Protein AF-A0A7J6TDL2-F1 (afdb_monomer_lite)

Organism: Perkinsus olseni (NCBI:txid32597)

Foldseek 3Di:
DDPDPDPPDDPPDPPPVVPPCPDPPDDDDDAAPAEAEAEACDCLVQPACHNPRVPPDCVVPVPNVVCSVVVVVVVVVVVVVCVPPVRVHHYHYDHDDPPDPPPPVD

Radius of gyration: 19.13 Å; chains: 1; bounding box: 48×37×48 Å

Secondary structure (DSSP, 8-state):
----------TT---GGG---SSS-PPP-STTS-EEEE----HHHHSTTSGGGSS--GGGSHHHHHHHHHHHHHHHHHHHHHHSTTS--EEEE-------TT-TT-

pLDDT: mean 72.39, std 19.36, range [28.7, 92.81]

Structure (mmCIF, N/CA/C/O backbone):
data_AF-A0A7J6TDL2-F1
#
_entry.id   AF-A0A7J6TDL2-F1
#
loop_
_atom_site.group_PDB
_atom_site.id
_atom_site.type_symbol
_atom_site.label_atom_id
_atom_site.label_alt_id
_atom_site.label_comp_id
_atom_site.label_asym_id
_atom_site.label_entity_id
_atom_site.label_seq_id
_atom_site.pdbx_PDB_ins_code
_atom_site.Cartn_x
_atom_site.Cartn_y
_atom_site.Cartn_z
_atom_site.occupancy
_atom_site.B_iso_or_equiv
_atom_site.auth_seq_id
_atom_site.auth_comp_id
_atom_site.auth_asym_id
_atom_site.auth_atom_id
_atom_site.pdbx_PDB_model_num
ATOM 1 N N . MET A 1 1 ? -8.581 15.037 26.878 1.00 35.41 1 MET A N 1
ATOM 2 C CA . MET A 1 1 ? -8.785 15.551 25.510 1.00 35.41 1 MET A CA 1
ATOM 3 C C . MET A 1 1 ? -9.769 14.604 24.836 1.00 35.41 1 MET A C 1
ATOM 5 O O . MET A 1 1 ? -9.424 13.460 24.572 1.00 35.41 1 MET A O 1
ATOM 9 N N . THR A 1 2 ? -11.033 15.007 24.772 1.00 30.05 2 THR A N 1
ATOM 10 C CA . THR A 1 2 ? -12.195 14.171 24.432 1.00 30.05 2 THR A CA 1
ATOM 11 C C . THR A 1 2 ? -12.430 14.235 22.925 1.00 30.05 2 THR A C 1
ATOM 13 O O . THR A 1 2 ? -12.695 15.310 22.397 1.00 30.05 2 THR A O 1
ATOM 16 N N . ALA A 1 3 ? -12.316 13.107 22.221 1.00 32.69 3 ALA A N 1
ATOM 17 C CA . ALA A 1 3 ? -12.727 13.036 20.823 1.00 32.69 3 ALA A CA 1
ATOM 18 C C . ALA A 1 3 ? -14.261 12.991 20.776 1.00 32.69 3 ALA A C 1
ATOM 20 O O . ALA A 1 3 ? -14.874 11.987 21.140 1.00 32.69 3 ALA A O 1
ATOM 21 N N . HIS A 1 4 ? -14.878 14.100 20.373 1.00 28.70 4 HIS A N 1
ATOM 22 C CA . HIS A 1 4 ? -16.303 14.159 20.074 1.00 28.70 4 HIS A CA 1
ATOM 23 C C . HIS A 1 4 ? -16.567 13.407 18.766 1.00 28.70 4 HIS A C 1
ATOM 25 O O . HIS A 1 4 ? -16.404 13.943 17.676 1.00 28.70 4 HIS A O 1
ATOM 31 N N . CYS A 1 5 ? -16.962 12.141 18.882 1.00 37.69 5 CYS A N 1
ATOM 32 C CA . CYS A 1 5 ? -17.585 11.403 17.793 1.00 37.69 5 CYS A CA 1
ATOM 33 C C . CYS A 1 5 ? -19.080 11.744 17.812 1.00 37.69 5 CYS A C 1
ATOM 35 O O . CYS A 1 5 ? -19.844 11.163 18.579 1.00 37.69 5 CYS A O 1
ATOM 37 N N . SER A 1 6 ? -19.494 12.732 17.021 1.00 36.38 6 SER A N 1
ATOM 38 C CA . SER A 1 6 ? -20.911 13.006 16.775 1.00 36.38 6 SER A CA 1
ATOM 39 C C . SER A 1 6 ? -21.233 12.726 15.313 1.00 36.38 6 SER A C 1
ATOM 41 O O . SER A 1 6 ? -21.429 13.643 14.519 1.00 36.38 6 SER A O 1
ATOM 43 N N . ALA A 1 7 ? -21.299 11.445 14.953 1.00 41.75 7 ALA A N 1
ATOM 44 C CA . ALA A 1 7 ? -22.137 11.050 13.832 1.00 41.75 7 ALA A CA 1
ATOM 45 C C . ALA A 1 7 ? -23.589 11.181 14.313 1.00 41.75 7 ALA A C 1
ATOM 47 O O . ALA A 1 7 ? -24.058 10.372 15.114 1.00 41.75 7 ALA A O 1
ATOM 48 N N . GLN A 1 8 ? -24.283 12.244 13.902 1.00 37.44 8 GLN A N 1
ATOM 49 C CA . GLN A 1 8 ? -25.727 12.321 14.101 1.00 37.44 8 GLN A CA 1
ATOM 50 C C . GLN A 1 8 ? -26.372 11.233 13.239 1.00 37.44 8 GLN A C 1
ATOM 52 O O . GLN A 1 8 ? -26.420 11.335 12.017 1.00 37.44 8 GLN A O 1
ATOM 57 N N . VAL A 1 9 ? -26.834 10.164 13.885 1.00 46.44 9 VAL A N 1
ATOM 58 C CA . VAL A 1 9 ? -27.649 9.135 13.241 1.00 46.44 9 VAL A CA 1
ATOM 59 C C . VAL A 1 9 ? -29.029 9.738 13.000 1.00 46.44 9 VAL A C 1
ATOM 61 O O . VAL A 1 9 ? -29.775 9.972 13.949 1.00 46.44 9 VAL A O 1
ATOM 64 N N . VAL A 1 10 ? -29.366 10.004 11.738 1.00 48.94 10 VAL A N 1
ATOM 65 C CA . VAL A 1 10 ? -30.740 10.337 11.341 1.00 48.94 10 VAL A CA 1
ATOM 66 C C . VAL A 1 10 ? -31.527 9.021 11.265 1.00 48.94 10 VAL A C 1
ATOM 68 O O . VAL A 1 10 ? -31.183 8.167 10.443 1.00 48.94 10 VAL A O 1
ATOM 71 N N . PRO A 1 11 ? -32.553 8.796 12.108 1.00 39.16 11 PRO A N 1
ATOM 72 C CA . PRO A 1 11 ? -33.298 7.541 12.096 1.00 39.16 11 PRO A CA 1
ATOM 73 C C . PRO A 1 11 ? -34.089 7.403 10.790 1.00 39.16 11 PRO A C 1
ATOM 75 O O . PRO A 1 11 ? -34.867 8.288 10.443 1.00 39.16 11 PRO A O 1
ATOM 78 N N . GLY A 1 12 ? -33.913 6.282 10.085 1.00 48.31 12 GLY A N 1
ATOM 79 C CA . GLY A 1 12 ? -34.763 5.898 8.951 1.00 48.31 12 GLY A CA 1
ATOM 80 C C . GLY A 1 12 ? -34.227 6.198 7.549 1.00 48.31 12 GLY A C 1
ATOM 81 O O . GLY A 1 12 ? -34.958 5.976 6.589 1.00 48.31 12 GLY A O 1
ATOM 82 N N . ARG A 1 13 ? -32.975 6.650 7.392 1.00 41.12 13 ARG A N 1
ATOM 83 C CA . ARG A 1 13 ? -32.392 6.899 6.065 1.00 41.12 13 ARG A CA 1
ATOM 84 C C . ARG A 1 13 ? -31.232 5.947 5.776 1.00 41.12 13 ARG A C 1
ATOM 86 O O . ARG A 1 13 ? -30.107 6.174 6.208 1.00 41.12 13 ARG A O 1
ATOM 93 N N . ALA A 1 14 ? -31.517 4.882 5.033 1.00 45.06 14 ALA A N 1
ATOM 94 C CA . ALA A 1 14 ? -30.503 4.063 4.375 1.00 45.06 14 ALA A CA 1
ATOM 95 C C . ALA A 1 14 ? -30.042 4.747 3.072 1.00 45.06 14 ALA A C 1
ATOM 97 O O . ALA A 1 14 ? -30.156 4.161 2.007 1.00 45.06 14 ALA A O 1
ATOM 98 N N . ASP A 1 15 ? -29.565 5.993 3.148 1.00 42.53 15 ASP A N 1
ATOM 99 C CA . ASP A 1 15 ? -28.896 6.653 2.015 1.00 42.53 15 ASP A CA 1
ATOM 100 C C . ASP A 1 15 ? -27.395 6.674 2.294 1.00 42.53 15 ASP A C 1
ATOM 102 O O . ASP A 1 15 ? -26.838 7.668 2.763 1.00 42.53 15 ASP A O 1
ATOM 106 N N . TRP A 1 16 ? -26.730 5.555 2.008 1.00 48.97 16 TRP A N 1
ATOM 107 C CA . TRP A 1 16 ? -25.268 5.538 1.886 1.00 48.97 16 TRP A CA 1
ATOM 108 C C . TRP A 1 16 ? -24.791 6.398 0.701 1.00 48.97 16 TRP A C 1
ATOM 110 O O . TRP A 1 16 ? -23.653 6.860 0.697 1.00 48.97 16 TRP A O 1
ATOM 120 N N . ASP A 1 17 ? -25.691 6.704 -0.238 1.00 41.56 17 ASP A N 1
ATOM 121 C CA . ASP A 1 17 ? -25.429 7.486 -1.450 1.00 41.56 17 ASP A CA 1
ATOM 122 C C . ASP A 1 17 ? -25.291 9.003 -1.205 1.00 41.56 17 ASP A C 1
ATOM 124 O O . ASP A 1 17 ? -24.854 9.735 -2.088 1.00 41.56 17 ASP A O 1
ATOM 128 N N . ALA A 1 18 ? -25.612 9.502 -0.002 1.00 44.53 18 ALA A N 1
ATOM 129 C CA . ALA A 1 18 ? -25.476 10.924 0.347 1.00 44.53 18 ALA A CA 1
ATOM 130 C C . ALA A 1 18 ? -24.109 11.294 0.962 1.00 44.53 18 ALA A C 1
ATOM 132 O O . ALA A 1 18 ? -23.865 12.461 1.270 1.00 44.53 18 ALA A O 1
ATOM 133 N N . LEU A 1 19 ? -23.217 10.318 1.148 1.00 47.50 19 LEU A N 1
ATOM 134 C CA . LEU A 1 19 ? -21.872 10.508 1.690 1.00 47.50 19 LEU A CA 1
ATOM 135 C C . LEU A 1 19 ? -20.815 10.284 0.608 1.00 47.50 19 LEU A C 1
ATOM 137 O O . LEU A 1 19 ? -19.854 9.560 0.837 1.00 47.50 19 LEU A O 1
ATOM 141 N N . THR A 1 20 ? -20.948 10.895 -0.572 1.00 48.53 20 THR A N 1
ATOM 142 C CA . THR A 1 20 ? -19.756 11.129 -1.401 1.00 48.53 20 THR A CA 1
ATOM 143 C C . THR A 1 20 ? -18.809 12.004 -0.588 1.00 48.53 20 THR A C 1
ATOM 145 O O . THR A 1 20 ? -19.170 13.150 -0.306 1.00 48.53 20 THR A O 1
ATOM 148 N N . PRO A 1 21 ? -17.619 11.525 -0.186 1.00 50.97 21 PRO A N 1
ATOM 149 C CA . PRO A 1 21 ? -16.664 12.368 0.506 1.00 50.97 21 PRO A CA 1
ATOM 150 C C . PRO A 1 21 ? -16.142 13.419 -0.472 1.00 50.97 21 PRO A C 1
ATOM 152 O O . PRO A 1 21 ? -15.192 13.175 -1.209 1.00 50.97 21 PRO A O 1
ATOM 155 N N . SER A 1 22 ? -16.765 14.595 -0.516 1.00 55.00 22 SER A N 1
ATOM 156 C CA . SER A 1 22 ? -16.176 15.758 -1.186 1.00 55.00 22 SER A CA 1
ATOM 157 C C . SER A 1 22 ? -14.915 16.233 -0.460 1.00 55.00 22 SER A C 1
ATOM 159 O O . SER A 1 22 ? -14.072 16.894 -1.058 1.00 55.00 22 SER A O 1
ATOM 161 N N . ASP A 1 23 ? -14.765 15.846 0.812 1.00 57.81 23 ASP A N 1
ATOM 162 C CA . ASP A 1 23 ? -13.710 16.293 1.707 1.00 57.81 23 ASP A CA 1
ATOM 163 C C . ASP A 1 23 ? -12.917 15.118 2.283 1.00 57.81 23 ASP A C 1
ATOM 165 O O . ASP A 1 23 ? -13.463 14.103 2.713 1.00 57.81 23 ASP A O 1
ATOM 169 N N . ARG A 1 24 ? -11.592 15.286 2.364 1.00 63.50 24 ARG A N 1
ATOM 170 C CA . ARG A 1 24 ? -10.657 14.297 2.940 1.00 63.50 24 ARG A CA 1
ATOM 171 C C . ARG A 1 24 ? -10.848 14.065 4.448 1.00 63.50 24 ARG A C 1
ATOM 173 O O . ARG A 1 24 ? -10.194 13.194 5.012 1.00 63.50 24 ARG A O 1
ATOM 180 N N . ASN A 1 25 ? -11.728 14.827 5.094 1.00 68.69 25 ASN A N 1
ATOM 181 C CA . ASN A 1 25 ? -11.968 14.811 6.536 1.00 68.69 25 ASN A CA 1
ATOM 182 C C . ASN A 1 25 ? -13.255 14.051 6.883 1.00 68.69 25 ASN A C 1
ATOM 184 O O . ASN A 1 25 ? -14.151 14.595 7.528 1.00 68.69 25 ASN A O 1
ATOM 188 N N . VAL A 1 26 ? -13.356 12.791 6.455 1.00 72.38 26 VAL A N 1
ATOM 189 C CA . VAL A 1 26 ? -14.473 11.927 6.856 1.00 72.38 26 VAL A CA 1
ATOM 190 C C . VAL A 1 26 ? -14.161 11.310 8.215 1.00 72.38 26 VAL A C 1
ATOM 192 O O . VAL A 1 26 ? -13.141 10.627 8.349 1.00 72.38 26 VAL A O 1
ATOM 195 N N . PRO A 1 27 ? -15.014 11.509 9.233 1.00 73.00 27 PRO A N 1
ATOM 196 C CA . PRO A 1 27 ? -14.849 10.807 10.490 1.00 73.00 27 PRO A CA 1
ATOM 197 C C . PRO A 1 27 ? -15.032 9.306 10.255 1.00 73.00 27 PRO A C 1
ATOM 199 O O . PRO A 1 27 ? -16.069 8.859 9.765 1.00 73.00 27 PRO A O 1
ATOM 202 N N . LEU A 1 28 ? -14.022 8.521 10.628 1.00 70.31 28 LEU A N 1
ATOM 203 C CA . LEU A 1 28 ? -14.170 7.074 10.722 1.00 70.31 28 LEU A CA 1
ATOM 204 C C . LEU A 1 28 ? -15.239 6.780 11.785 1.00 70.31 28 LEU A C 1
ATOM 206 O O . LEU A 1 28 ? -15.298 7.453 12.818 1.00 70.31 28 LEU A O 1
ATOM 210 N N . GLY A 1 29 ? -16.122 5.822 11.501 1.00 67.12 29 GLY A N 1
ATOM 211 C CA . GLY A 1 29 ? -17.205 5.438 12.404 1.00 67.12 29 GLY A CA 1
ATOM 212 C C . GLY A 1 29 ? -16.701 4.868 13.736 1.00 67.12 29 GLY A C 1
ATOM 213 O O . GLY A 1 29 ? -15.524 4.942 14.084 1.00 67.12 29 GLY A O 1
ATOM 214 N N . SER A 1 30 ? -17.606 4.274 14.514 1.00 66.38 30 SER A N 1
ATOM 215 C CA . SER A 1 30 ? -17.240 3.653 15.794 1.00 66.38 30 SER A CA 1
ATOM 21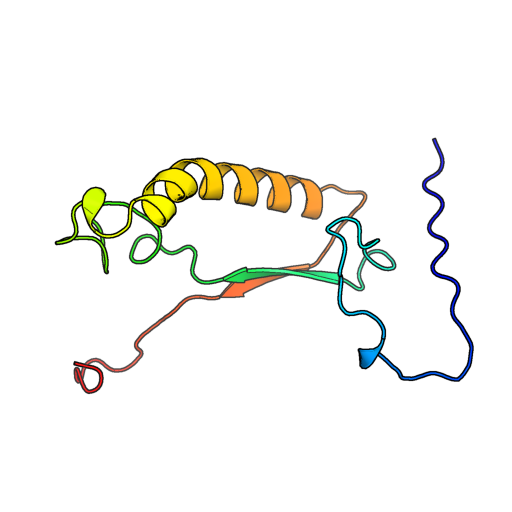6 C C . SER A 1 30 ? -16.108 2.626 15.626 1.00 66.38 30 SER A C 1
ATOM 218 O O . SER A 1 30 ? -16.136 1.824 14.692 1.00 66.38 30 SER A O 1
ATOM 220 N N . TYR A 1 31 ? -15.149 2.620 16.560 1.00 66.31 31 TYR A N 1
ATOM 221 C CA . TYR A 1 31 ? -14.039 1.659 16.585 1.00 66.31 31 TYR A CA 1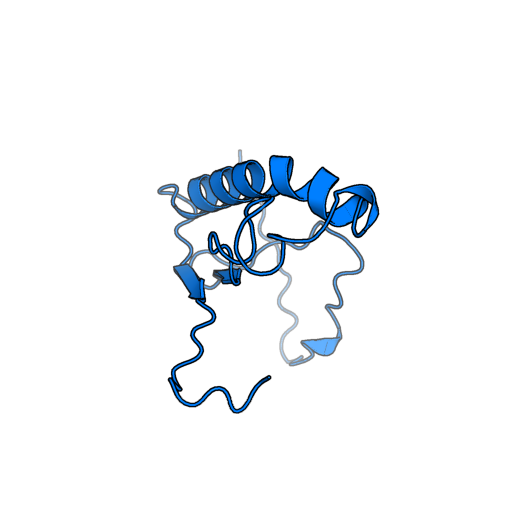
ATOM 222 C C . TYR A 1 31 ? -14.523 0.211 16.413 1.00 66.31 31 TYR A C 1
ATOM 224 O O . TYR A 1 31 ? -15.548 -0.175 16.977 1.00 66.31 31 TYR A O 1
ATOM 232 N N . GLY A 1 32 ? -13.785 -0.586 15.634 1.00 69.44 32 GLY A N 1
ATOM 233 C CA . GLY A 1 32 ? -14.127 -1.986 15.358 1.00 69.44 32 GLY A CA 1
ATOM 234 C C . GLY A 1 32 ? -15.221 -2.197 14.304 1.00 69.44 32 GLY A C 1
ATOM 235 O O . GLY A 1 32 ? -15.593 -3.336 14.050 1.00 69.44 32 GLY A O 1
ATOM 236 N N . LYS A 1 33 ? -15.734 -1.130 13.673 1.00 78.69 33 LYS A N 1
ATOM 237 C CA . LYS A 1 33 ? -16.643 -1.205 12.508 1.00 78.69 33 LYS A CA 1
ATOM 238 C C . LYS A 1 33 ? -15.981 -0.761 11.205 1.00 78.69 33 LYS A C 1
ATOM 240 O O . LYS A 1 33 ? -16.657 -0.461 10.224 1.00 78.69 33 LYS A O 1
ATOM 245 N N . SER A 1 34 ? -14.661 -0.649 11.212 1.00 80.69 34 SER A N 1
ATOM 246 C CA . SER A 1 34 ? -13.877 -0.200 10.072 1.00 80.69 34 SER A CA 1
ATOM 247 C C . SER A 1 34 ? -12.665 -1.099 9.913 1.00 80.69 34 SER A C 1
ATOM 249 O O . SER A 1 34 ? -12.084 -1.567 10.895 1.00 80.69 34 SER A O 1
ATOM 251 N N . ALA A 1 35 ? -12.299 -1.315 8.658 1.00 86.62 35 ALA A N 1
ATOM 252 C CA . ALA A 1 35 ? -11.128 -2.071 8.270 1.00 86.62 35 ALA A CA 1
ATOM 253 C C . ALA A 1 35 ? -10.234 -1.200 7.389 1.00 86.62 35 ALA A C 1
ATOM 255 O O . ALA A 1 35 ? -10.710 -0.317 6.672 1.00 86.62 35 ALA A O 1
ATOM 256 N N . ILE A 1 36 ? -8.935 -1.464 7.442 1.00 88.38 36 ILE A N 1
ATOM 257 C CA . ILE A 1 36 ? -7.970 -0.954 6.478 1.00 88.38 36 ILE A CA 1
ATOM 258 C C . ILE A 1 36 ? -7.736 -2.040 5.445 1.00 88.38 36 ILE A C 1
ATOM 260 O O . ILE A 1 36 ? -7.295 -3.132 5.791 1.00 88.38 36 ILE A O 1
ATOM 264 N N . LEU A 1 37 ? -8.006 -1.713 4.186 1.00 92.56 37 LEU A N 1
ATOM 265 C CA . LEU A 1 37 ? -7.710 -2.566 3.046 1.00 92.56 37 LEU A CA 1
ATOM 266 C C . LEU A 1 37 ? -6.424 -2.073 2.377 1.00 92.56 37 LEU A C 1
ATOM 268 O O . LEU A 1 37 ? -6.371 -0.946 1.885 1.00 92.56 37 LEU A O 1
ATOM 272 N N . VAL A 1 38 ? -5.386 -2.906 2.379 1.00 92.81 38 VAL A N 1
ATOM 273 C CA . VAL A 1 38 ? -4.134 -2.656 1.655 1.00 92.81 38 VAL A CA 1
ATOM 274 C C . VAL A 1 38 ? -4.180 -3.439 0.353 1.00 92.81 38 VAL A C 1
ATOM 276 O O . VAL A 1 38 ? -4.194 -4.670 0.384 1.00 92.81 38 VAL A O 1
ATOM 279 N N . ILE A 1 39 ? -4.208 -2.715 -0.765 1.00 92.31 39 ILE A N 1
ATOM 280 C CA . ILE A 1 39 ? -4.400 -3.297 -2.092 1.00 92.31 39 ILE A CA 1
ATOM 281 C C . ILE A 1 39 ? -3.062 -3.403 -2.823 1.00 92.31 39 ILE A C 1
ATOM 283 O O . ILE A 1 39 ? -2.411 -2.387 -3.051 1.00 92.31 39 ILE A O 1
ATOM 287 N N . ASP A 1 40 ? -2.673 -4.630 -3.168 1.00 90.62 40 ASP A N 1
ATOM 288 C CA . ASP A 1 40 ? -1.661 -4.971 -4.180 1.00 90.62 40 ASP A CA 1
ATOM 289 C C . ASP A 1 40 ? -0.294 -4.275 -4.008 1.00 90.62 40 ASP A C 1
ATOM 291 O O . ASP A 1 40 ? 0.406 -3.934 -4.963 1.00 90.62 40 ASP A O 1
ATOM 295 N N . VAL A 1 41 ? 0.138 -4.094 -2.754 1.00 91.06 41 VAL A N 1
ATOM 296 C CA . VAL A 1 41 ? 1.456 -3.524 -2.396 1.00 91.06 41 VAL A CA 1
ATOM 297 C C . VAL A 1 41 ? 2.527 -4.620 -2.410 1.00 91.06 41 VAL A C 1
ATOM 299 O O . VAL A 1 41 ? 3.210 -4.896 -1.422 1.00 91.06 41 VAL A O 1
ATOM 302 N N . GLN A 1 42 ? 2.612 -5.316 -3.537 1.00 89.00 42 GLN A N 1
ATOM 303 C CA . GLN A 1 42 ? 3.562 -6.394 -3.794 1.00 89.00 42 GLN A CA 1
ATOM 304 C C . GLN A 1 42 ? 4.785 -5.840 -4.516 1.00 89.00 42 GLN A C 1
ATOM 306 O O . GLN A 1 42 ? 4.674 -4.894 -5.290 1.00 89.00 42 GLN A O 1
ATOM 311 N N . ARG A 1 43 ? 5.950 -6.476 -4.348 1.00 88.00 43 ARG A N 1
ATOM 31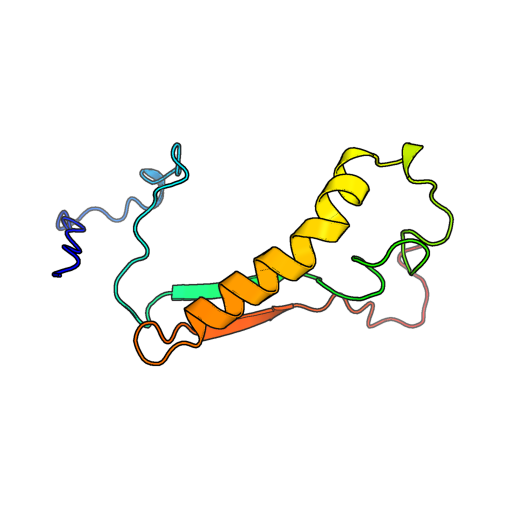2 C CA . ARG A 1 43 ? 7.193 -6.058 -5.022 1.00 88.00 43 ARG A CA 1
ATOM 313 C C . ARG A 1 43 ? 7.020 -5.87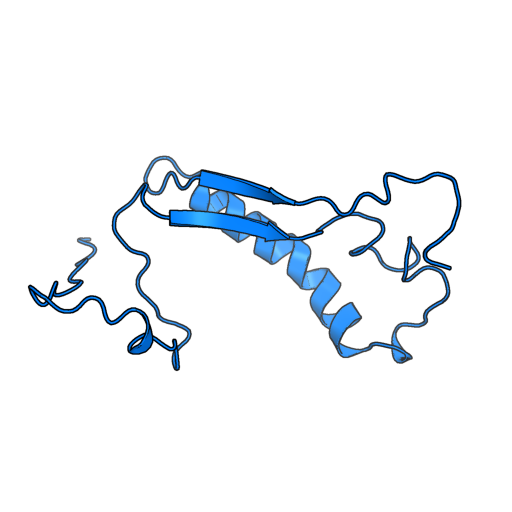3 -6.532 1.00 88.00 43 ARG A C 1
ATOM 315 O O . ARG A 1 43 ? 7.459 -4.871 -7.080 1.00 88.00 43 ARG A O 1
ATOM 322 N N . GLN A 1 44 ? 6.289 -6.786 -7.162 1.00 87.81 44 GLN A N 1
ATOM 323 C CA . GLN A 1 44 ? 5.995 -6.792 -8.593 1.00 87.81 44 GLN A CA 1
ATOM 324 C C . GLN A 1 44 ? 5.162 -5.585 -9.063 1.00 87.81 44 GLN A C 1
ATOM 326 O O . GLN A 1 44 ? 5.173 -5.265 -10.249 1.00 87.81 44 GLN A O 1
ATOM 331 N N . CYS A 1 45 ? 4.452 -4.923 -8.147 1.00 85.94 45 CYS A N 1
ATOM 332 C CA . CYS A 1 45 ? 3.562 -3.797 -8.421 1.00 85.94 45 CYS A CA 1
ATOM 333 C C . CYS A 1 45 ? 4.084 -2.481 -7.834 1.00 85.94 45 CYS A C 1
ATOM 335 O O . CYS A 1 45 ? 3.665 -1.413 -8.272 1.00 85.94 45 CYS A O 1
ATOM 337 N N . SER A 1 46 ? 4.981 -2.531 -6.846 1.00 87.06 46 SER A N 1
ATOM 338 C CA . SER A 1 46 ? 5.338 -1.367 -6.034 1.00 87.06 46 SER A CA 1
ATOM 339 C C . SER A 1 46 ? 6.843 -1.171 -5.824 1.00 87.06 46 SER A C 1
ATOM 341 O O . SER A 1 46 ? 7.237 -0.460 -4.899 1.00 87.06 46 SER A O 1
ATOM 343 N N . VAL A 1 47 ? 7.697 -1.799 -6.635 1.00 86.94 47 VAL A N 1
ATOM 344 C CA . VAL A 1 47 ? 9.147 -1.558 -6.627 1.00 86.94 47 VAL A CA 1
ATOM 345 C C . VAL A 1 47 ? 9.616 -1.193 -8.028 1.00 86.94 47 VAL A C 1
ATOM 347 O O . VAL A 1 47 ? 9.263 -1.827 -9.019 1.00 86.94 47 VAL A O 1
ATOM 350 N N . ARG A 1 48 ? 10.419 -0.133 -8.109 1.00 87.38 48 ARG A N 1
ATOM 351 C CA . ARG A 1 48 ? 10.995 0.336 -9.366 1.00 87.38 48 ARG A CA 1
ATOM 352 C C . ARG A 1 48 ? 11.984 -0.689 -9.920 1.00 87.38 48 ARG A C 1
ATOM 354 O O . ARG A 1 48 ? 12.847 -1.162 -9.187 1.00 87.38 48 ARG A O 1
ATOM 361 N N . GLY A 1 49 ? 11.886 -0.969 -11.220 1.00 88.38 49 GLY A N 1
ATOM 362 C CA . GLY A 1 49 ? 12.738 -1.953 -11.890 1.00 88.38 49 GLY A CA 1
ATOM 363 C C . GLY A 1 49 ? 12.360 -3.409 -11.599 1.00 88.38 49 GLY A C 1
ATOM 364 O O . GLY A 1 49 ? 13.110 -4.307 -11.966 1.00 88.38 49 GLY A O 1
ATOM 365 N N . GLU A 1 50 ? 11.217 -3.661 -10.955 1.00 89.12 50 GLU A N 1
ATOM 366 C CA . GLU A 1 50 ? 10.698 -5.006 -10.697 1.00 89.12 50 GLU A CA 1
ATOM 367 C C . GLU A 1 50 ? 9.296 -5.177 -11.305 1.00 89.12 50 GLU A C 1
ATOM 369 O O . GLU A 1 50 ? 8.556 -4.209 -11.492 1.00 89.12 50 GLU A O 1
ATOM 374 N N . GLY A 1 51 ? 8.925 -6.427 -11.602 1.00 87.00 51 GLY A N 1
ATOM 375 C CA . GLY A 1 51 ? 7.600 -6.798 -12.107 1.00 87.00 51 GLY A CA 1
ATOM 376 C C . GLY A 1 51 ? 7.165 -5.980 -13.321 1.00 87.00 51 GLY A C 1
ATOM 377 O O . GLY A 1 51 ? 7.887 -5.913 -14.313 1.00 87.00 51 GLY A O 1
ATOM 378 N N . VAL A 1 52 ? 5.998 -5.337 -13.229 1.00 84.06 52 VAL A N 1
ATOM 379 C CA . VAL A 1 52 ? 5.426 -4.542 -14.334 1.00 84.06 52 VAL A CA 1
ATOM 380 C C . VAL A 1 52 ? 6.235 -3.276 -14.655 1.00 84.06 52 VAL A C 1
ATOM 382 O O . VAL A 1 52 ? 6.001 -2.639 -15.677 1.00 84.06 52 VAL A O 1
ATOM 385 N N . TRP A 1 53 ? 7.198 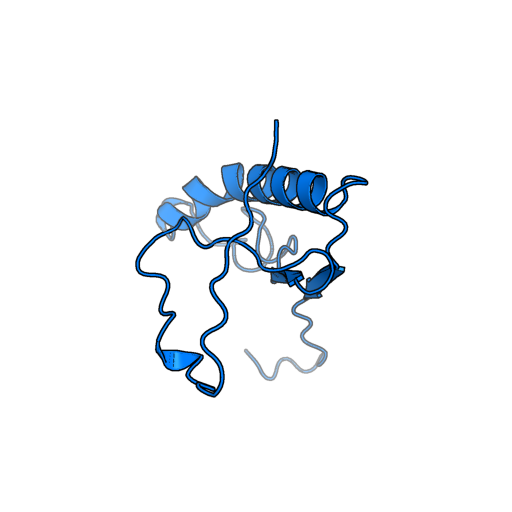-2.916 -13.800 1.00 88.56 53 TRP A N 1
ATOM 386 C CA . TRP A 1 53 ? 8.058 -1.740 -13.943 1.00 88.56 53 TRP A CA 1
ATOM 387 C C . TRP A 1 53 ? 9.490 -2.084 -14.366 1.00 88.56 53 TRP A C 1
ATOM 389 O O . TRP A 1 53 ? 10.338 -1.192 -14.356 1.00 88.56 53 TRP A O 1
ATOM 399 N N . ALA A 1 54 ? 9.788 -3.349 -14.681 1.00 90.38 54 ALA A N 1
ATOM 400 C CA . ALA A 1 54 ? 11.145 -3.794 -15.009 1.00 90.38 54 ALA A CA 1
ATOM 401 C C . ALA A 1 54 ? 11.732 -3.064 -16.228 1.00 90.38 54 ALA A C 1
ATOM 403 O O . ALA A 1 54 ? 12.882 -2.628 -16.188 1.00 90.38 54 ALA A O 1
ATOM 404 N N . ASP A 1 55 ? 10.914 -2.862 -17.262 1.00 91.50 55 ASP A N 1
ATOM 405 C CA . ASP A 1 55 ? 11.342 -2.276 -18.539 1.00 91.50 55 ASP A CA 1
ATOM 406 C C . ASP A 1 55 ? 10.952 -0.796 -18.699 1.00 91.50 55 ASP A C 1
ATOM 408 O O . ASP A 1 55 ? 11.219 -0.189 -19.736 1.00 91.50 55 ASP A O 1
ATOM 412 N N . LEU A 1 56 ? 10.333 -0.196 -17.675 1.00 88.25 56 LEU A N 1
ATOM 413 C CA . LEU A 1 56 ? 9.851 1.185 -17.713 1.00 88.25 56 LEU A CA 1
ATOM 414 C C . LEU A 1 56 ? 10.843 2.151 -17.063 1.00 88.25 56 LEU A C 1
ATOM 416 O O . LEU A 1 56 ? 11.379 1.924 -15.974 1.00 88.25 56 LEU A O 1
ATOM 420 N N . GLN A 1 57 ? 11.052 3.284 -17.721 1.00 89.62 57 GLN A N 1
ATOM 421 C CA . GLN A 1 57 ? 11.786 4.414 -17.178 1.00 89.62 57 GLN A CA 1
ATOM 422 C C . GLN A 1 57 ? 10.865 5.293 -16.323 1.00 89.62 57 GLN A C 1
ATOM 424 O O . GLN A 1 57 ? 9.657 5.357 -16.550 1.00 89.62 57 GLN A O 1
ATOM 429 N N . PRO A 1 58 ? 11.406 6.060 -15.357 1.00 86.69 58 PRO A N 1
ATOM 430 C CA . PRO A 1 58 ? 10.597 6.978 -14.554 1.00 86.69 58 PRO A CA 1
ATOM 431 C C . PRO A 1 58 ? 9.800 7.983 -15.370 1.00 86.69 58 PRO A C 1
ATOM 433 O O . PRO A 1 58 ? 8.713 8.379 -14.964 1.00 86.69 58 PRO A O 1
ATOM 436 N N . SER A 1 59 ? 10.350 8.397 -16.512 1.00 91.38 59 SER A N 1
ATOM 437 C CA . SER A 1 59 ? 9.699 9.299 -17.458 1.00 91.38 59 SER A CA 1
ATOM 438 C C . SER A 1 59 ? 8.404 8.738 -18.033 1.00 91.38 59 SER A C 1
ATOM 440 O O . SER A 1 59 ? 7.561 9.523 -18.456 1.00 91.38 59 SER A O 1
ATOM 442 N N . ASP A 1 60 ? 8.233 7.417 -18.027 1.00 90.38 60 ASP A N 1
ATOM 443 C CA . ASP A 1 60 ? 7.060 6.753 -18.593 1.00 90.38 60 ASP A CA 1
ATOM 444 C C . ASP A 1 60 ? 5.861 6.839 -17.636 1.00 90.38 60 ASP A C 1
ATOM 446 O O . ASP A 1 60 ? 4.712 6.811 -18.070 1.00 90.38 60 ASP A O 1
ATOM 450 N N . SER A 1 61 ? 6.115 7.005 -16.329 1.00 87.75 61 SER A N 1
ATOM 451 C CA . SER A 1 61 ? 5.081 7.232 -15.310 1.00 87.75 61 SER A CA 1
ATOM 452 C C . SER A 1 61 ? 5.592 8.117 -14.157 1.00 87.75 61 SER A C 1
ATOM 454 O O . SER A 1 61 ? 5.746 7.665 -13.016 1.00 87.75 61 SER A O 1
ATOM 456 N N . PRO A 1 62 ? 5.865 9.409 -14.419 1.00 88.25 62 PRO A N 1
ATOM 457 C CA . PRO A 1 62 ? 6.597 10.272 -13.491 1.00 88.25 62 PRO A CA 1
ATOM 458 C C . PRO A 1 62 ? 5.845 10.496 -12.178 1.00 88.25 62 PRO A C 1
ATOM 460 O O . PRO A 1 62 ? 6.454 10.515 -11.112 1.00 88.25 62 PRO A O 1
ATOM 463 N N . TYR A 1 63 ? 4.514 10.605 -12.236 1.00 87.38 63 TYR A N 1
ATOM 464 C CA . TYR A 1 63 ? 3.685 10.742 -11.039 1.00 87.38 63 TYR A CA 1
ATOM 465 C C . TYR A 1 63 ? 3.743 9.496 -10.150 1.00 87.38 63 TYR A C 1
ATOM 467 O O . TYR A 1 63 ? 3.865 9.613 -8.932 1.00 87.38 63 TYR A O 1
ATOM 475 N N . PHE A 1 64 ? 3.649 8.306 -10.749 1.00 86.94 64 PHE A N 1
ATOM 476 C CA . PHE A 1 64 ? 3.654 7.058 -9.996 1.00 86.94 64 PHE A CA 1
ATOM 477 C C . PHE A 1 64 ? 4.973 6.889 -9.248 1.00 86.94 64 PHE A C 1
ATOM 479 O O . PHE A 1 64 ? 4.961 6.696 -8.034 1.00 86.94 64 PHE A O 1
ATOM 486 N N . PHE A 1 65 ? 6.103 7.033 -9.946 1.00 86.94 65 PHE A N 1
ATOM 487 C CA . PHE A 1 65 ? 7.418 6.849 -9.337 1.00 86.94 65 PHE A CA 1
ATOM 488 C C . PHE A 1 65 ? 7.759 7.928 -8.301 1.00 86.94 65 PHE A C 1
ATOM 490 O O . PHE A 1 65 ? 8.353 7.591 -7.284 1.00 86.94 65 PHE A O 1
ATOM 497 N N . ASP A 1 66 ? 7.323 9.180 -8.491 1.00 89.19 66 ASP A N 1
ATOM 498 C CA . ASP A 1 66 ? 7.438 10.228 -7.461 1.00 89.19 66 ASP A CA 1
ATOM 499 C C . ASP A 1 66 ? 6.677 9.855 -6.178 1.00 89.19 66 ASP A C 1
ATOM 501 O O . ASP A 1 66 ? 7.140 10.074 -5.057 1.00 89.19 66 ASP A O 1
ATOM 505 N N . LYS A 1 67 ? 5.488 9.258 -6.319 1.00 89.56 67 LYS A N 1
ATOM 506 C CA . LYS A 1 67 ? 4.667 8.875 -5.166 1.00 89.56 67 LYS A CA 1
ATOM 507 C C . LYS A 1 67 ? 5.107 7.570 -4.527 1.00 89.56 67 LYS A C 1
ATOM 509 O O . LYS A 1 67 ? 4.936 7.441 -3.313 1.00 89.56 67 LYS A O 1
ATOM 514 N N . LEU A 1 68 ? 5.688 6.653 -5.294 1.00 84.94 68 LEU A N 1
ATOM 515 C CA . LEU A 1 68 ? 6.067 5.316 -4.848 1.00 84.94 68 LEU A CA 1
ATOM 516 C C . LEU A 1 68 ? 6.966 5.346 -3.605 1.00 84.94 68 LEU A C 1
ATOM 518 O O . LEU A 1 68 ? 6.680 4.657 -2.624 1.00 84.94 68 LEU A O 1
ATOM 522 N N . ASP A 1 69 ? 7.970 6.225 -3.606 1.00 77.62 69 ASP A N 1
ATOM 523 C CA . ASP A 1 69 ? 8.920 6.386 -2.497 1.00 77.62 69 ASP A CA 1
ATOM 524 C C . ASP A 1 69 ? 8.219 6.810 -1.195 1.00 77.62 69 ASP A C 1
ATOM 526 O O . ASP A 1 69 ? 8.514 6.320 -0.101 1.00 77.62 69 ASP A O 1
ATOM 530 N N . SER A 1 70 ? 7.227 7.697 -1.306 1.00 87.50 70 SER A N 1
ATOM 531 C CA . SER A 1 70 ? 6.448 8.167 -0.156 1.00 87.50 70 SER A CA 1
ATOM 532 C C . SER A 1 70 ? 5.363 7.175 0.282 1.00 87.50 70 SER A C 1
ATOM 534 O O . SER A 1 70 ? 5.019 7.102 1.465 1.00 87.50 70 SER A O 1
ATOM 536 N N . MET A 1 71 ? 4.829 6.390 -0.656 1.00 89.00 71 MET A N 1
ATOM 537 C CA . MET A 1 71 ? 3.666 5.529 -0.456 1.00 89.00 71 MET A CA 1
ATOM 538 C C . MET A 1 71 ? 3.928 4.467 0.610 1.00 89.00 71 MET A C 1
ATOM 540 O O . MET A 1 71 ? 3.128 4.321 1.534 1.00 89.00 71 MET A O 1
ATOM 544 N N . VAL A 1 72 ? 5.062 3.767 0.528 1.00 83.12 72 VAL A N 1
ATOM 545 C CA . VAL A 1 72 ? 5.415 2.696 1.477 1.00 83.12 72 VAL A CA 1
ATOM 546 C C . VAL A 1 72 ? 5.497 3.239 2.906 1.00 83.12 72 VAL A C 1
ATOM 548 O O . VAL A 1 72 ? 4.945 2.650 3.838 1.00 83.12 72 VAL A O 1
ATOM 551 N N . THR A 1 73 ? 6.120 4.406 3.075 1.00 86.75 73 THR A N 1
ATOM 552 C CA . THR A 1 73 ? 6.230 5.073 4.379 1.00 86.75 73 THR A CA 1
ATOM 553 C C . THR A 1 73 ? 4.857 5.481 4.916 1.00 86.75 73 THR A C 1
ATOM 555 O O . THR A 1 73 ? 4.554 5.239 6.086 1.00 86.75 73 THR A O 1
ATOM 558 N N . ASN A 1 74 ? 3.998 6.047 4.066 1.00 90.81 74 ASN A N 1
ATOM 559 C CA . ASN A 1 74 ? 2.650 6.469 4.453 1.00 90.81 74 ASN A CA 1
ATOM 560 C C . ASN A 1 74 ? 1.773 5.278 4.869 1.00 90.81 74 ASN A C 1
ATOM 562 O O . ASN A 1 74 ? 1.096 5.338 5.897 1.00 90.81 74 ASN A O 1
ATOM 566 N N . ILE A 1 75 ? 1.832 4.169 4.125 1.00 90.44 75 ILE A N 1
ATOM 567 C CA . ILE A 1 75 ? 1.115 2.930 4.458 1.00 90.44 75 ILE A CA 1
ATOM 568 C C . ILE A 1 75 ? 1.611 2.373 5.795 1.00 90.44 75 ILE A C 1
ATOM 570 O O . ILE A 1 75 ? 0.802 2.007 6.645 1.00 90.44 75 ILE A O 1
ATOM 574 N N . ALA A 1 76 ? 2.924 2.362 6.037 1.00 88.94 76 ALA A N 1
ATOM 575 C CA . ALA A 1 76 ? 3.479 1.906 7.310 1.00 88.94 76 ALA A CA 1
ATOM 576 C C . ALA A 1 76 ? 2.981 2.747 8.502 1.00 88.94 76 ALA A C 1
ATOM 578 O O . ALA A 1 76 ? 2.640 2.196 9.552 1.00 88.94 76 ALA A O 1
ATOM 579 N N . GLN A 1 77 ? 2.891 4.072 8.346 1.00 90.31 77 GLN A N 1
ATOM 580 C CA . GLN A 1 77 ? 2.349 4.960 9.379 1.00 90.31 77 GLN A CA 1
ATOM 581 C C . GLN A 1 77 ? 0.857 4.710 9.631 1.00 90.31 77 GLN A C 1
ATOM 583 O O . GLN A 1 77 ? 0.442 4.633 10.791 1.00 90.31 77 GLN A O 1
ATOM 588 N N . LEU A 1 78 ? 0.073 4.527 8.565 1.00 87.88 78 LEU A N 1
ATOM 589 C CA . LEU A 1 78 ? -1.349 4.198 8.648 1.00 87.88 78 LEU A CA 1
ATOM 590 C C . LEU A 1 78 ? -1.573 2.873 9.390 1.00 87.88 78 LEU A C 1
ATOM 592 O O . LEU A 1 78 ? -2.364 2.810 10.329 1.00 87.88 78 LEU A O 1
ATOM 596 N N . LEU A 1 79 ? -0.831 1.828 9.015 1.00 89.31 79 LEU A N 1
ATOM 597 C CA . LEU A 1 79 ? -0.906 0.508 9.642 1.00 89.31 79 LEU A CA 1
ATOM 598 C C . LEU A 1 79 ? -0.488 0.540 11.111 1.00 89.31 79 LEU A C 1
ATOM 600 O O . LEU A 1 79 ? -1.094 -0.146 11.933 1.00 89.31 79 LEU A O 1
ATOM 604 N N . ARG A 1 80 ? 0.527 1.340 11.457 1.00 88.44 80 ARG A N 1
ATOM 605 C CA . ARG A 1 80 ? 0.918 1.556 12.853 1.00 88.44 80 ARG A CA 1
ATOM 606 C C . ARG A 1 80 ? -0.241 2.159 13.642 1.00 88.44 80 ARG A C 1
ATOM 608 O O . ARG A 1 80 ? -0.626 1.579 14.649 1.00 88.44 80 ARG A O 1
ATOM 615 N N . CYS A 1 81 ? -0.832 3.247 13.146 1.00 84.38 81 CYS A N 1
ATOM 616 C CA . CYS A 1 81 ? -1.961 3.915 13.796 1.00 84.38 81 CYS A CA 1
ATOM 617 C C . CYS A 1 81 ? -3.168 2.975 13.974 1.00 84.38 81 CYS A C 1
ATOM 619 O O . CYS A 1 81 ? -3.755 2.906 15.049 1.00 84.38 81 CYS A O 1
ATOM 621 N N . ALA A 1 82 ? -3.486 2.176 12.955 1.00 82.25 82 ALA A N 1
ATOM 622 C CA . ALA A 1 82 ? -4.602 1.228 12.979 1.00 82.25 82 ALA A CA 1
ATOM 623 C C . ALA A 1 82 ? -4.426 0.059 13.958 1.00 82.25 82 ALA 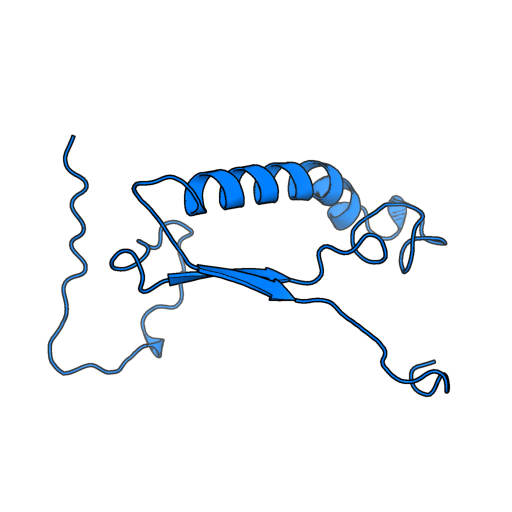A C 1
ATOM 625 O O . ALA A 1 82 ? -5.400 -0.553 14.394 1.00 82.25 82 ALA A O 1
ATOM 626 N N . ARG A 1 83 ? -3.175 -0.281 14.281 1.00 80.81 83 ARG A N 1
ATOM 627 C CA . ARG A 1 83 ? -2.825 -1.373 15.198 1.00 80.81 83 ARG A CA 1
ATOM 628 C C . ARG A 1 83 ? -2.629 -0.906 16.637 1.00 80.81 83 ARG A C 1
ATOM 630 O O . ARG A 1 83 ? -2.482 -1.742 17.528 1.00 80.81 83 ARG A O 1
ATOM 637 N N . GLU A 1 84 ? -2.616 0.401 16.890 1.00 79.56 84 GLU A N 1
ATOM 638 C CA . GLU A 1 84 ? -2.473 0.935 18.242 1.00 79.56 84 GLU A CA 1
ATOM 639 C C . GLU A 1 84 ? -3.639 0.497 19.140 1.00 79.56 84 GLU A C 1
ATOM 641 O O . GLU A 1 84 ? -4.797 0.425 18.728 1.00 79.56 84 GLU A O 1
ATOM 646 N N . ASN A 1 85 ? -3.336 0.245 20.419 1.00 60.03 85 ASN A N 1
ATOM 647 C CA . ASN A 1 85 ? -4.247 -0.361 21.401 1.00 60.03 85 ASN A CA 1
ATOM 648 C C . ASN A 1 85 ? -5.584 0.379 21.619 1.00 60.03 85 ASN A C 1
ATOM 650 O O . ASN A 1 85 ? -6.459 -0.153 22.296 1.00 60.03 85 ASN A O 1
ATOM 654 N N . ARG A 1 86 ? -5.745 1.590 21.071 1.00 62.03 86 ARG A N 1
ATOM 655 C CA . ARG A 1 86 ? -6.933 2.444 21.212 1.00 62.03 86 ARG A CA 1
ATOM 656 C C . ARG A 1 86 ? -7.820 2.499 19.962 1.00 62.03 86 ARG A C 1
ATOM 658 O O . ARG A 1 86 ? -8.941 2.976 20.069 1.00 62.03 86 ARG A O 1
ATOM 665 N N . VAL A 1 87 ? -7.333 2.027 18.810 1.00 66.25 87 VAL A N 1
ATOM 666 C CA . VAL A 1 87 ? -7.976 2.176 17.488 1.00 66.25 87 VAL A CA 1
ATOM 667 C C . VAL A 1 87 ? -7.895 0.856 16.718 1.00 66.25 87 VAL A C 1
ATOM 669 O O . VAL A 1 87 ? -7.657 0.857 15.520 1.00 66.25 87 VAL A O 1
ATOM 672 N N . LYS A 1 88 ? -8.029 -0.286 17.408 1.00 67.25 88 LYS A N 1
ATOM 673 C CA . LYS A 1 88 ? -7.891 -1.613 16.789 1.00 67.25 88 LYS A CA 1
ATOM 674 C C . LYS A 1 88 ? -8.916 -1.788 15.665 1.00 67.25 88 LYS A C 1
ATOM 676 O O . LYS A 1 88 ? -10.058 -2.166 15.916 1.00 67.25 88 LYS A O 1
ATOM 681 N N . ASN A 1 89 ? -8.485 -1.504 14.446 1.00 78.25 89 ASN A N 1
ATOM 682 C CA . ASN A 1 89 ? -9.222 -1.761 13.225 1.00 78.25 89 ASN A CA 1
ATOM 683 C C . ASN A 1 89 ? -8.703 -3.062 12.619 1.00 78.25 89 ASN A C 1
ATOM 685 O O . ASN A 1 89 ? -7.534 -3.425 12.788 1.00 78.25 89 ASN A O 1
ATOM 689 N N . GLU A 1 90 ? -9.576 -3.762 11.907 1.00 86.44 90 GLU A N 1
ATOM 690 C CA . GLU A 1 90 ? -9.158 -4.909 11.112 1.00 86.44 90 GLU A CA 1
ATOM 691 C C . GLU A 1 90 ? -8.229 -4.438 9.985 1.00 86.44 90 GLU A C 1
ATOM 693 O O . GLU A 1 90 ? -8.406 -3.351 9.434 1.00 86.44 90 GLU A O 1
ATOM 698 N N . VAL A 1 91 ? -7.212 -5.233 9.658 1.00 89.19 91 VAL A N 1
ATOM 699 C CA . VAL A 1 91 ? -6.317 -4.958 8.530 1.00 89.19 91 VAL A CA 1
ATOM 700 C C . VAL A 1 91 ? -6.386 -6.139 7.581 1.00 89.19 91 VAL A C 1
ATOM 702 O O . VAL A 1 91 ? -6.015 -7.250 7.953 1.00 89.19 91 VAL A O 1
ATOM 705 N N . VAL A 1 92 ? -6.833 -5.872 6.360 1.00 91.88 92 VAL A N 1
ATOM 706 C CA . VAL A 1 92 ? -6.976 -6.845 5.279 1.00 91.88 92 VAL A CA 1
ATOM 707 C C . VAL A 1 92 ? -5.956 -6.517 4.194 1.00 91.88 92 VAL A C 1
ATOM 709 O O . VAL A 1 92 ? -5.765 -5.353 3.839 1.00 91.88 92 VAL A O 1
ATOM 712 N N . TYR A 1 93 ? -5.300 -7.547 3.669 1.00 92.81 93 TYR A N 1
ATOM 713 C CA . TYR A 1 93 ? -4.338 -7.441 2.576 1.00 92.81 93 TYR A CA 1
ATOM 714 C C . TYR A 1 93 ? -4.881 -8.174 1.358 1.00 92.81 93 TYR A C 1
ATOM 716 O O . TYR A 1 93 ? -5.378 -9.292 1.500 1.00 92.81 93 TYR A O 1
ATOM 724 N N . THR A 1 94 ? -4.754 -7.573 0.178 1.00 92.56 94 THR A N 1
ATOM 725 C CA . THR A 1 94 ? -4.937 -8.285 -1.091 1.00 92.56 94 THR A CA 1
ATOM 726 C C . THR A 1 94 ? -3.588 -8.588 -1.722 1.00 92.56 94 THR A C 1
ATOM 728 O O . THR A 1 94 ? -2.572 -7.954 -1.419 1.00 92.56 94 THR A O 1
ATOM 731 N N . TYR A 1 95 ? -3.590 -9.602 -2.576 1.00 89.00 95 TYR A N 1
ATOM 732 C CA . TYR A 1 95 ? -2.445 -10.020 -3.360 1.00 89.00 95 TYR A CA 1
ATOM 733 C C . TYR A 1 95 ? -2.965 -10.389 -4.748 1.00 89.00 95 TYR A C 1
ATOM 735 O O . TYR A 1 95 ? -3.843 -11.246 -4.862 1.00 89.00 95 TYR A O 1
ATOM 743 N N . VAL A 1 96 ? -2.445 -9.747 -5.791 1.00 83.94 96 VAL A N 1
ATOM 744 C CA . VAL A 1 96 ? -2.671 -10.180 -7.170 1.00 83.94 96 VAL A CA 1
ATOM 745 C C . VAL A 1 96 ? -1.868 -11.444 -7.396 1.00 83.94 96 VAL A C 1
ATOM 747 O O . VAL A 1 96 ? -0.638 -11.431 -7.331 1.00 83.94 96 VAL A O 1
ATOM 750 N N . GLU A 1 97 ? -2.569 -12.530 -7.688 1.00 74.88 97 GLU A N 1
ATOM 751 C CA . GLU A 1 97 ? -1.974 -13.806 -8.048 1.00 74.88 97 GLU A CA 1
ATOM 752 C C . GLU A 1 97 ? -2.615 -14.281 -9.353 1.00 74.88 97 GLU A C 1
ATOM 754 O O . GLU A 1 97 ? -3.820 -14.528 -9.413 1.00 74.88 97 GLU A O 1
ATOM 759 N N . ALA A 1 98 ? -1.817 -14.400 -10.416 1.00 65.06 98 ALA A N 1
ATOM 760 C CA . ALA A 1 98 ? -2.231 -15.142 -11.598 1.00 65.06 98 ALA A CA 1
ATOM 761 C C . ALA A 1 98 ? -2.102 -16.634 -11.261 1.00 65.06 98 ALA A C 1
ATOM 763 O O . ALA A 1 98 ? -1.020 -17.213 -11.335 1.00 65.06 98 ALA A O 1
ATOM 764 N N . LEU A 1 99 ? -3.201 -17.253 -10.825 1.00 54.12 99 LEU A N 1
ATOM 765 C CA . LEU A 1 99 ? -3.234 -18.673 -10.443 1.00 54.12 99 LEU A CA 1
ATOM 766 C C . LEU A 1 99 ? -3.132 -19.633 -11.640 1.00 54.12 99 LEU A C 1
ATOM 768 O O . LEU A 1 99 ? -3.198 -20.850 -11.456 1.00 54.12 99 LEU A O 1
ATOM 772 N N . THR A 1 100 ? -2.971 -19.125 -12.862 1.00 52.88 100 THR A N 1
ATOM 773 C CA . THR A 1 100 ? -2.819 -19.953 -14.054 1.00 52.88 100 THR A CA 1
ATOM 774 C C . THR A 1 100 ? -1.414 -19.826 -14.637 1.00 52.88 100 THR A C 1
ATOM 776 O O . THR A 1 100 ? -0.960 -18.777 -15.082 1.00 52.88 100 THR A O 1
ATOM 779 N N . SER A 1 101 ? -0.714 -20.956 -14.665 1.00 51.69 101 SER A N 1
ATOM 780 C CA . SER A 1 101 ? 0.586 -21.146 -15.312 1.00 51.69 101 SER A CA 1
ATOM 781 C C . SER A 1 101 ? 0.507 -21.212 -16.846 1.00 51.69 101 SER A C 1
ATOM 783 O O . SER A 1 101 ? 1.506 -21.523 -17.490 1.00 51.69 101 SER A O 1
ATOM 785 N N . ASP A 1 102 ? -0.659 -20.949 -17.446 1.00 59.81 102 ASP A N 1
ATOM 786 C CA . ASP A 1 102 ? -0.913 -21.140 -18.877 1.00 59.81 102 ASP A CA 1
ATOM 787 C C . ASP A 1 102 ? -0.964 -19.847 -19.708 1.00 59.81 102 ASP A C 1
ATOM 789 O O . ASP A 1 102 ? -1.367 -19.892 -20.869 1.00 59.81 102 ASP A O 1
ATOM 793 N N . CYS A 1 103 ? -0.507 -18.718 -19.151 1.00 50.12 103 CYS A N 1
ATOM 794 C CA . CYS A 1 103 ? -0.265 -17.468 -19.884 1.00 50.12 103 CYS A CA 1
ATOM 795 C C . CYS A 1 103 ? -1.462 -16.939 -20.706 1.00 50.12 103 CYS A C 1
ATOM 797 O O . CYS A 1 103 ? -1.250 -16.259 -21.706 1.00 50.12 103 CYS A O 1
ATOM 799 N N . ARG A 1 104 ? -2.717 -17.221 -20.323 1.00 54.91 104 ARG A N 1
ATOM 800 C CA . ARG A 1 104 ? -3.896 -16.746 -21.083 1.00 54.91 104 ARG A CA 1
ATOM 801 C C . ARG A 1 104 ? -4.204 -15.252 -20.952 1.00 54.91 104 ARG A C 1
ATOM 803 O O . ARG A 1 104 ? -5.072 -14.777 -21.675 1.00 54.91 104 ARG A O 1
ATOM 810 N N . ASP A 1 105 ? -3.472 -14.540 -20.101 1.00 53.50 105 ASP A N 1
ATOM 811 C CA . ASP A 1 105 ? -3.575 -13.085 -19.927 1.00 53.50 105 ASP A CA 1
ATOM 812 C C . ASP A 1 105 ? -2.389 -12.321 -20.563 1.00 53.50 105 ASP A C 1
ATOM 814 O O . ASP A 1 105 ? -2.061 -11.218 -20.126 1.00 53.50 105 ASP A O 1
ATOM 818 N N . ALA A 1 106 ? -1.721 -12.912 -21.565 1.00 44.00 106 ALA A N 1
ATOM 819 C CA . ALA A 1 106 ? -0.692 -12.249 -22.378 1.00 44.00 106 ALA A CA 1
ATOM 820 C C . ALA A 1 106 ? -1.272 -11.632 -23.661 1.00 44.00 106 ALA A C 1
ATOM 822 O O . ALA A 1 106 ? -2.087 -12.310 -24.331 1.00 44.00 106 ALA A O 1
#

Sequence (106 aa):
MTAHCSAQVVPGRADWDALTPSDRNVPLGSYGKSAILVIDVQRQCSVRGEGVWADLQPSDSPYFFDKLDSMVTNIAQLLRCARENRVKNEVVYTYVEALTSDCRDA